Protein AF-G9YQS1-F1 (afdb_monomer_lite)

Structure (mmCIF, N/CA/C/O backbone):
data_AF-G9YQS1-F1
#
_entry.id   AF-G9YQS1-F1
#
loop_
_atom_site.group_PDB
_atom_site.id
_atom_site.type_symbol
_atom_site.label_atom_id
_atom_site.label_alt_id
_atom_site.label_comp_id
_atom_site.label_asym_id
_atom_site.label_entity_id
_atom_site.label_seq_id
_atom_site.pdbx_PDB_ins_code
_atom_site.Cartn_x
_atom_site.Cartn_y
_atom_site.Cartn_z
_atom_site.occupancy
_atom_site.B_iso_or_equiv
_atom_site.auth_seq_id
_atom_site.auth_comp_id
_atom_site.auth_asym_id
_atom_site.auth_atom_id
_atom_site.pdbx_PDB_model_num
ATOM 1 N N . MET A 1 1 ? -2.475 -17.843 16.239 1.00 41.59 1 MET A N 1
ATOM 2 C CA . MET A 1 1 ? -1.691 -16.604 16.088 1.00 41.59 1 MET A CA 1
ATOM 3 C C . MET A 1 1 ? -2.559 -15.584 15.390 1.00 41.59 1 MET A C 1
ATOM 5 O O . MET A 1 1 ? -2.751 -15.676 14.182 1.00 41.59 1 MET A O 1
ATOM 9 N N . ASP A 1 2 ? -3.129 -14.672 16.161 1.00 51.56 2 ASP A N 1
ATOM 10 C CA . ASP A 1 2 ? -3.831 -13.488 15.682 1.00 51.56 2 ASP A CA 1
ATOM 11 C C . ASP A 1 2 ? -2.863 -12.698 14.799 1.00 51.56 2 ASP A C 1
ATOM 13 O O . ASP A 1 2 ? -1.865 -12.165 15.280 1.00 51.56 2 ASP A O 1
ATOM 17 N N . GLY A 1 3 ? -3.082 -12.743 13.483 1.00 60.69 3 GLY A N 1
ATOM 18 C CA . GLY A 1 3 ? -2.206 -12.095 12.514 1.00 60.69 3 GLY A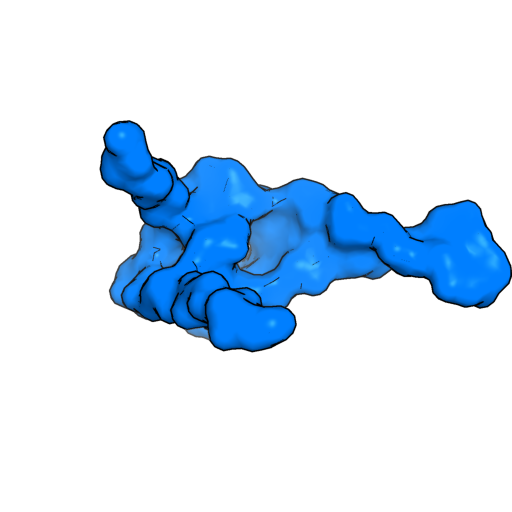 CA 1
ATOM 19 C C . GLY A 1 3 ? -2.040 -10.627 12.880 1.00 60.69 3 GLY A C 1
ATOM 20 O O . GLY A 1 3 ? -3.026 -9.905 13.027 1.00 60.69 3 GLY A O 1
ATOM 21 N N . GLU A 1 4 ? -0.796 -10.199 13.071 1.00 73.88 4 GLU A N 1
ATOM 22 C CA . GLU A 1 4 ? -0.495 -8.839 13.492 1.00 73.88 4 GLU A CA 1
ATOM 23 C C . GLU A 1 4 ? -1.129 -7.85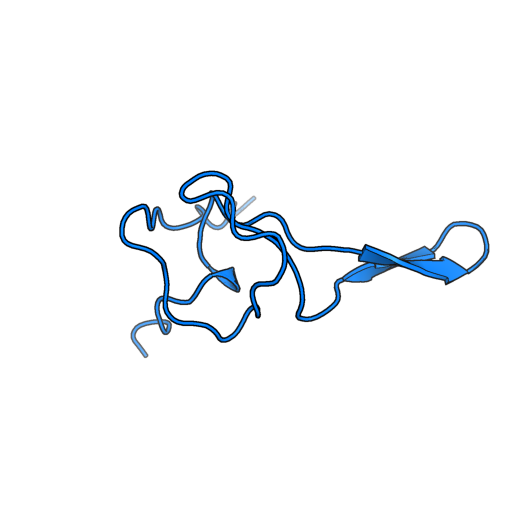5 12.493 1.00 73.88 4 GLU A C 1
ATOM 25 O O . GLU A 1 4 ? -0.924 -7.942 11.276 1.00 73.88 4 GLU A O 1
ATOM 30 N N . LYS A 1 5 ? -1.993 -6.962 12.993 1.00 84.31 5 LYS A N 1
ATOM 31 C CA . LYS A 1 5 ? -2.736 -6.005 12.161 1.00 84.31 5 LYS A CA 1
ATOM 32 C C . LYS A 1 5 ? -1.783 -4.919 11.690 1.00 84.31 5 LYS A C 1
ATOM 34 O O . LYS A 1 5 ? -1.665 -3.857 12.303 1.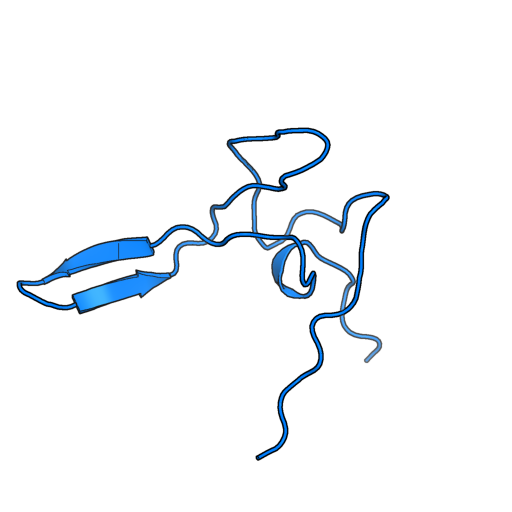00 84.31 5 LYS A O 1
ATOM 39 N N . THR A 1 6 ? -1.094 -5.193 10.597 1.00 88.69 6 THR A N 1
ATOM 40 C CA . THR A 1 6 ? -0.152 -4.275 9.968 1.00 88.69 6 THR A CA 1
ATOM 41 C C . THR A 1 6 ? -0.740 -3.672 8.698 1.00 88.69 6 THR A C 1
ATOM 43 O O . THR A 1 6 ? -1.823 -4.033 8.225 1.00 88.69 6 THR A O 1
ATOM 46 N N . CYS A 1 7 ? -0.031 -2.707 8.119 1.00 86.12 7 CYS A N 1
ATOM 47 C CA . CYS A 1 7 ? -0.422 -2.150 6.830 1.00 86.12 7 CYS A CA 1
ATOM 48 C C . CYS A 1 7 ? -0.377 -3.196 5.711 1.00 86.12 7 CYS A C 1
ATOM 50 O O . CYS A 1 7 ? -1.169 -3.092 4.783 1.00 86.12 7 CYS A O 1
ATOM 52 N N . GLU A 1 8 ? 0.469 -4.225 5.805 1.00 86.44 8 GLU A N 1
ATOM 53 C CA . GLU A 1 8 ? 0.492 -5.312 4.819 1.00 86.44 8 GLU A CA 1
ATOM 54 C C . GLU A 1 8 ? -0.849 -6.053 4.713 1.00 86.44 8 GLU A C 1
ATOM 56 O O . GLU A 1 8 ? -1.273 -6.397 3.611 1.00 86.44 8 GLU A O 1
ATOM 61 N N . THR A 1 9 ? -1.547 -6.248 5.835 1.00 87.00 9 THR A N 1
ATOM 62 C CA . THR A 1 9 ? -2.838 -6.955 5.871 1.00 87.00 9 THR A CA 1
ATOM 63 C C . THR A 1 9 ? -4.036 -6.031 5.637 1.00 87.00 9 THR A C 1
ATOM 65 O O . THR A 1 9 ? -5.187 -6.467 5.690 1.00 87.00 9 THR A O 1
ATOM 68 N N . CYS A 1 10 ? -3.791 -4.748 5.356 1.00 87.69 10 CYS A N 1
ATOM 69 C CA . CYS A 1 10 ? -4.827 -3.746 5.144 1.00 87.69 10 CYS A CA 1
ATOM 70 C C . CYS A 1 10 ? -5.223 -3.640 3.665 1.00 87.69 10 CYS A C 1
ATOM 72 O O . CYS A 1 10 ? -4.396 -3.335 2.806 1.00 87.69 10 CYS A O 1
ATOM 74 N N . ARG A 1 11 ? -6.523 -3.739 3.367 1.00 87.12 11 ARG A N 1
ATOM 75 C CA . ARG A 1 11 ? -7.111 -3.516 2.033 1.00 87.12 11 ARG A CA 1
ATOM 76 C C . ARG A 1 11 ? -6.787 -2.137 1.446 1.00 87.12 11 ARG A C 1
ATOM 78 O O . ARG A 1 11 ? -6.776 -1.970 0.230 1.00 87.12 11 ARG A O 1
ATOM 85 N N . HIS A 1 12 ? -6.565 -1.138 2.297 1.00 86.94 12 HIS A N 1
ATOM 86 C CA . HIS A 1 12 ? -6.313 0.244 1.879 1.00 86.94 12 HIS A CA 1
ATOM 87 C C .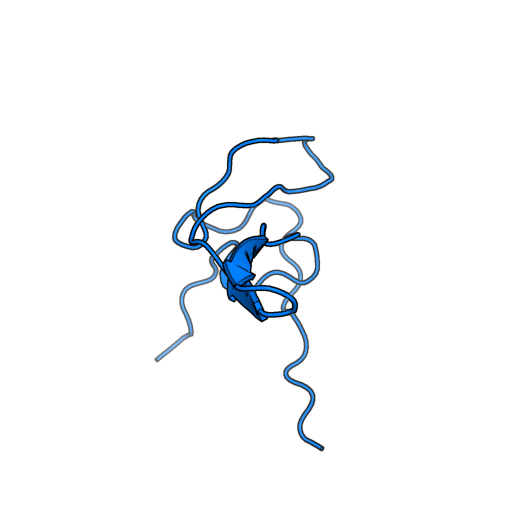 HIS A 1 12 ? -4.829 0.574 1.683 1.00 86.94 12 HIS A C 1
ATOM 89 O O . HIS A 1 12 ? -4.504 1.683 1.250 1.00 86.94 12 HIS A O 1
ATOM 95 N N . PHE A 1 13 ? -3.924 -0.345 2.020 1.00 88.19 13 PHE A N 1
ATOM 96 C CA . PHE A 1 13 ? -2.498 -0.144 1.817 1.00 88.19 13 PHE A CA 1
ATOM 97 C C . PHE A 1 13 ? -2.108 -0.490 0.384 1.00 88.19 13 PHE A C 1
ATOM 99 O O . PHE A 1 13 ? -2.388 -1.577 -0.119 1.00 88.19 13 PHE A O 1
ATOM 106 N N . ARG A 1 14 ? -1.424 0.439 -0.283 1.00 89.06 14 ARG A N 1
ATOM 107 C CA . ARG A 1 14 ? -0.920 0.239 -1.640 1.00 89.06 14 ARG A CA 1
ATOM 108 C C . ARG A 1 14 ? 0.585 0.027 -1.598 1.00 89.06 14 ARG A C 1
ATOM 110 O O . ARG A 1 14 ? 1.355 0.982 -1.462 1.00 89.06 14 ARG A O 1
ATOM 117 N N . ARG A 1 15 ? 0.985 -1.239 -1.725 1.00 90.06 15 ARG A N 1
ATOM 118 C CA . ARG A 1 15 ? 2.389 -1.658 -1.762 1.00 90.06 15 ARG A CA 1
ATOM 119 C C . ARG A 1 15 ? 3.078 -1.132 -3.020 1.00 90.06 15 ARG A C 1
ATOM 121 O O . ARG A 1 15 ? 2.494 -1.124 -4.106 1.00 90.06 15 ARG A O 1
ATOM 128 N N . HIS A 1 16 ? 4.311 -0.662 -2.867 1.00 92.00 16 HIS A N 1
ATOM 129 C CA . HIS A 1 16 ? 5.160 -0.260 -3.980 1.00 92.00 16 HIS A CA 1
ATOM 130 C C . HIS A 1 16 ? 5.873 -1.471 -4.571 1.00 92.00 16 HIS A C 1
ATOM 132 O O . HIS A 1 16 ? 6.174 -2.452 -3.887 1.00 92.00 16 HIS A O 1
ATOM 138 N N . TYR A 1 17 ? 6.163 -1.365 -5.861 1.00 91.69 17 TYR A N 1
ATOM 139 C CA . TYR A 1 17 ? 6.895 -2.369 -6.609 1.00 91.69 17 TYR A CA 1
ATOM 140 C C . TYR A 1 17 ? 8.047 -1.693 -7.335 1.00 91.69 17 TYR A C 1
ATOM 142 O O . TYR A 1 17 ? 7.880 -0.607 -7.890 1.00 91.69 17 TYR A O 1
ATOM 150 N N . VAL A 1 18 ? 9.204 -2.347 -7.352 1.00 92.88 18 VAL A N 1
ATOM 151 C CA . VAL A 1 18 ? 10.374 -1.884 -8.106 1.00 92.88 18 VAL A CA 1
ATOM 152 C C . VAL A 1 18 ? 10.638 -2.823 -9.268 1.00 92.88 18 VAL A C 1
ATOM 154 O O . VAL A 1 18 ? 10.441 -4.036 -9.165 1.00 92.88 18 VAL A O 1
ATOM 157 N N . LYS A 1 19 ? 11.074 -2.259 -10.394 1.00 94.31 19 LYS A N 1
ATOM 158 C CA . LYS A 1 19 ? 11.430 -3.025 -11.585 1.00 94.31 19 LYS A CA 1
ATOM 159 C C . LYS A 1 19 ? 12.797 -3.679 -11.365 1.00 94.31 19 LYS A C 1
ATOM 161 O O . LYS A 1 19 ? 13.789 -2.974 -11.222 1.00 94.31 19 LYS A O 1
ATOM 166 N N . ARG A 1 20 ? 12.848 -5.013 -11.339 1.00 93.00 20 ARG A N 1
ATOM 167 C CA . ARG A 1 20 ? 14.093 -5.797 -11.222 1.00 93.00 20 ARG A CA 1
ATOM 168 C C . ARG A 1 20 ? 14.604 -6.292 -12.579 1.00 93.00 20 ARG A C 1
ATOM 170 O O . ARG A 1 20 ? 15.797 -6.507 -12.742 1.00 93.00 20 ARG A O 1
ATOM 177 N N . GLY A 1 21 ? 13.715 -6.466 -13.555 1.00 91.75 21 GLY A N 1
ATOM 178 C CA . GLY A 1 21 ? 14.058 -6.953 -14.894 1.00 91.75 21 GLY A CA 1
ATOM 179 C C . GLY A 1 21 ? 13.128 -6.395 -15.964 1.00 91.75 21 GLY A C 1
ATOM 180 O O . GLY A 1 21 ? 12.232 -5.605 -15.661 1.00 91.75 21 GLY A O 1
ATOM 181 N N . ARG A 1 22 ? 13.319 -6.815 -17.223 1.00 88.12 22 ARG A N 1
ATOM 182 C CA . ARG A 1 22 ? 12.616 -6.246 -18.391 1.00 88.12 22 ARG A CA 1
ATOM 183 C C . ARG A 1 22 ? 11.092 -6.190 -18.191 1.00 88.12 22 ARG A C 1
ATOM 185 O O . ARG A 1 22 ? 10.507 -5.142 -18.460 1.00 88.12 22 ARG A O 1
ATOM 192 N N . ASN A 1 23 ? 10.517 -7.226 -17.569 1.00 91.50 23 ASN A N 1
ATOM 193 C CA . ASN A 1 23 ? 9.093 -7.340 -17.225 1.00 91.50 23 ASN A CA 1
ATOM 194 C C . ASN A 1 23 ? 8.860 -7.883 -15.797 1.00 91.50 23 ASN A C 1
ATOM 196 O O . ASN A 1 23 ? 7.807 -8.446 -15.513 1.00 91.50 23 ASN A O 1
ATOM 200 N N . TRP A 1 24 ? 9.838 -7.747 -14.895 1.00 92.81 24 TRP A N 1
ATOM 201 C CA . TRP A 1 24 ? 9.731 -8.271 -13.530 1.00 92.81 24 TRP A CA 1
ATOM 202 C C . TRP A 1 24 ? 9.684 -7.144 -12.508 1.00 92.81 24 TRP A C 1
ATOM 204 O O . TRP A 1 24 ? 10.613 -6.337 -12.418 1.00 92.81 24 TRP A O 1
ATOM 214 N N . TYR A 1 25 ? 8.610 -7.128 -11.724 1.00 94.31 25 TYR A N 1
ATOM 215 C CA . TYR A 1 25 ? 8.395 -6.207 -10.621 1.00 94.31 25 TYR A CA 1
ATOM 216 C C . TYR A 1 25 ? 8.370 -6.987 -9.313 1.00 94.31 25 TYR A C 1
ATOM 218 O O . TYR A 1 25 ? 7.647 -7.976 -9.198 1.00 94.31 25 TYR A O 1
ATOM 226 N N . ILE A 1 26 ? 9.153 -6.542 -8.334 1.00 92.81 26 ILE A N 1
ATOM 227 C CA . ILE A 1 26 ? 9.170 -7.149 -7.003 1.00 92.81 26 ILE A CA 1
ATOM 228 C C . ILE A 1 26 ? 8.479 -6.222 -6.001 1.00 92.81 26 ILE A C 1
ATOM 230 O O . ILE A 1 26 ? 8.700 -5.007 -6.047 1.00 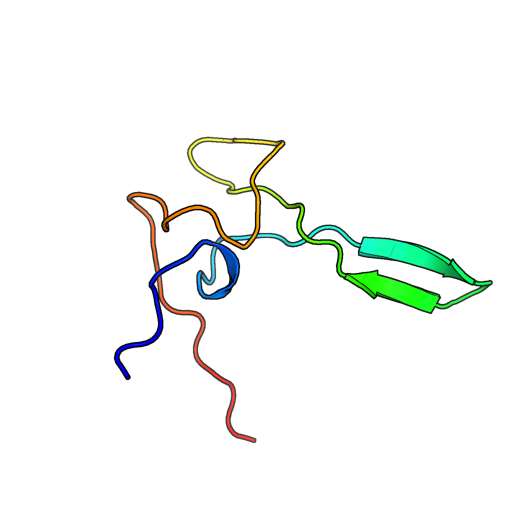92.81 26 ILE A O 1
ATOM 234 N N . PRO A 1 27 ? 7.641 -6.764 -5.104 1.00 92.19 27 PRO A N 1
ATOM 235 C CA . PRO A 1 27 ? 7.062 -5.986 -4.022 1.00 92.19 27 PRO A CA 1
ATOM 236 C C . PRO A 1 27 ? 8.155 -5.589 -3.024 1.00 92.19 27 PRO A C 1
ATOM 238 O O . PRO A 1 27 ? 8.932 -6.432 -2.580 1.00 92.19 27 PRO A O 1
ATOM 241 N N . ILE A 1 28 ? 8.191 -4.321 -2.621 1.00 91.94 28 ILE A N 1
ATOM 242 C CA . ILE A 1 28 ? 9.097 -3.845 -1.563 1.00 91.94 28 ILE A CA 1
ATOM 243 C C . ILE A 1 28 ? 8.338 -3.645 -0.253 1.00 91.94 28 ILE A C 1
ATOM 245 O O . ILE A 1 28 ? 7.109 -3.612 -0.242 1.00 91.94 28 ILE A O 1
ATOM 249 N N . LYS A 1 29 ? 9.052 -3.514 0.871 1.00 89.88 29 LYS A N 1
ATOM 250 C CA . LYS A 1 29 ? 8.456 -3.249 2.197 1.00 89.88 29 LYS A CA 1
ATOM 251 C C . LYS A 1 29 ? 7.885 -1.833 2.350 1.00 89.88 29 LYS A C 1
ATOM 253 O O . LYS A 1 29 ? 7.530 -1.430 3.448 1.00 89.88 29 LYS A O 1
ATOM 258 N N . LEU A 1 30 ? 7.815 -1.066 1.265 1.00 89.94 30 LEU A N 1
ATOM 259 C CA . LEU A 1 30 ? 7.304 0.296 1.243 1.00 89.94 30 LEU A CA 1
ATOM 260 C C . LEU A 1 30 ? 5.984 0.356 0.491 1.00 89.94 30 LEU A C 1
ATOM 262 O O . LEU A 1 30 ? 5.736 -0.394 -0.453 1.00 89.94 30 LEU A O 1
ATOM 266 N N . GLY A 1 31 ? 5.144 1.281 0.913 1.00 90.25 31 GLY A N 1
ATOM 267 C CA . GLY A 1 31 ? 3.896 1.607 0.260 1.00 90.25 31 GLY A CA 1
ATOM 268 C C . GLY A 1 31 ? 3.308 2.873 0.851 1.00 90.25 31 GLY A C 1
ATOM 269 O O . GLY A 1 31 ? 3.998 3.672 1.487 1.00 90.25 31 GLY A O 1
ATOM 270 N N . HIS A 1 32 ? 2.014 3.056 0.636 1.00 90.25 32 HIS A N 1
ATOM 271 C CA . HIS A 1 32 ? 1.296 4.219 1.134 1.00 90.25 32 HIS A CA 1
ATOM 272 C C . HIS A 1 32 ? -0.141 3.877 1.517 1.00 90.25 32 HIS A C 1
ATOM 274 O O . HIS A 1 32 ? -0.761 2.979 0.943 1.00 90.25 32 HIS A O 1
ATOM 280 N N . CYS A 1 33 ? -0.675 4.632 2.474 1.00 86.12 33 CYS A N 1
ATOM 281 C CA . CYS A 1 33 ? -2.101 4.656 2.782 1.00 86.12 33 CYS A CA 1
ATOM 282 C C . CYS A 1 33 ? -2.738 5.866 2.094 1.00 86.12 33 CYS A C 1
ATOM 284 O O . CYS A 1 33 ? -2.127 6.932 2.010 1.00 86.12 33 CYS A O 1
ATOM 286 N N . GLY A 1 34 ? -3.967 5.703 1.601 1.00 78.19 34 GLY A N 1
ATOM 287 C CA . GLY A 1 34 ? -4.713 6.807 0.995 1.00 78.19 34 GLY A CA 1
ATOM 288 C C . GLY A 1 34 ? -5.118 7.885 2.005 1.00 78.19 34 GLY A C 1
ATOM 289 O O . GLY A 1 34 ? -5.083 9.064 1.665 1.00 78.19 34 GLY A O 1
ATOM 290 N N . GLU A 1 35 ? -5.452 7.486 3.238 1.00 77.06 35 GLU A N 1
ATOM 291 C CA . GLU A 1 35 ? -5.984 8.376 4.272 1.00 77.06 35 GLU A CA 1
ATOM 292 C C . GLU A 1 35 ? -5.485 7.980 5.682 1.00 77.06 35 GLU A C 1
ATOM 294 O O . GLU A 1 35 ? -5.769 6.866 6.135 1.00 77.06 35 GLU A O 1
ATOM 299 N N . PRO A 1 36 ? -4.714 8.848 6.370 1.00 70.88 36 PRO A N 1
ATOM 300 C CA . PRO A 1 36 ? -4.091 10.061 5.832 1.00 70.88 36 PRO A CA 1
ATOM 301 C C . PRO A 1 36 ? -3.109 9.692 4.708 1.00 70.88 36 PRO A C 1
ATOM 303 O O . PRO A 1 36 ? -2.555 8.589 4.709 1.00 70.88 36 PRO A O 1
ATOM 306 N N . ARG A 1 37 ? -2.904 10.593 3.736 1.00 75.38 37 ARG A N 1
ATOM 307 C CA . ARG A 1 37 ? -2.017 10.360 2.581 1.00 75.38 37 ARG A CA 1
ATOM 308 C C . ARG A 1 37 ? -0.551 10.314 3.023 1.00 75.38 37 ARG A C 1
ATOM 310 O O . ARG A 1 37 ? 0.202 11.268 2.842 1.00 75.38 37 ARG A O 1
ATOM 317 N N . ILE A 1 38 ? -0.139 9.187 3.590 1.00 81.00 38 ILE A N 1
ATOM 318 C CA . ILE A 1 38 ? 1.234 8.928 4.020 1.00 81.00 38 ILE A CA 1
ATOM 319 C C . ILE A 1 38 ? 1.934 8.204 2.879 1.00 81.00 38 ILE A C 1
ATOM 321 O O . ILE A 1 38 ? 1.680 7.024 2.642 1.00 81.00 38 ILE A O 1
ATOM 325 N N . ARG A 1 39 ? 2.803 8.923 2.161 1.00 75.31 39 ARG A N 1
ATOM 326 C CA . ARG A 1 39 ? 3.518 8.410 0.978 1.00 75.31 39 ARG A CA 1
ATOM 327 C C . ARG A 1 39 ? 4.605 7.383 1.308 1.00 75.31 39 ARG A C 1
ATOM 329 O O . ARG A 1 39 ? 4.968 6.612 0.427 1.00 75.31 39 ARG A O 1
ATOM 336 N N . TYR A 1 40 ? 5.118 7.403 2.537 1.00 81.50 40 TYR A N 1
ATOM 337 C CA . TYR A 1 40 ? 6.183 6.522 3.005 1.00 81.50 40 TYR A CA 1
ATOM 338 C C . TYR A 1 40 ? 5.704 5.753 4.233 1.00 81.50 40 TYR A C 1
ATOM 340 O O . TYR A 1 40 ? 5.721 6.273 5.349 1.00 81.50 40 TYR A O 1
ATOM 348 N N . LYS A 1 41 ? 5.218 4.529 4.023 1.00 85.38 41 LYS A N 1
ATOM 349 C CA . LYS A 1 41 ? 4.798 3.640 5.106 1.00 85.38 41 LYS A CA 1
ATOM 350 C C . LYS A 1 41 ? 5.355 2.241 4.890 1.00 85.38 41 LYS A C 1
ATOM 352 O O . LYS A 1 41 ? 5.384 1.763 3.754 1.00 85.38 41 LYS A O 1
ATOM 357 N N . GLN A 1 42 ? 5.811 1.609 5.970 1.00 87.75 42 GLN A N 1
ATOM 358 C CA . GLN A 1 42 ? 6.345 0.254 5.913 1.00 87.75 42 GLN A CA 1
ATOM 359 C C . GLN A 1 42 ? 5.228 -0.782 6.051 1.00 87.75 42 GLN A C 1
ATOM 361 O O . GLN A 1 42 ? 4.196 -0.529 6.677 1.00 87.75 42 GLN A O 1
ATOM 366 N N . THR A 1 43 ? 5.435 -1.957 5.462 1.00 86.31 43 THR A N 1
ATOM 367 C CA . THR A 1 43 ? 4.528 -3.112 5.577 1.00 86.31 43 THR A CA 1
ATOM 368 C C . THR A 1 43 ? 4.307 -3.530 7.023 1.00 86.31 43 THR A C 1
ATOM 370 O O . THR A 1 43 ? 3.183 -3.838 7.401 1.00 86.31 43 THR A O 1
ATOM 373 N N . ASP A 1 44 ? 5.371 -3.457 7.818 1.00 85.56 44 ASP A N 1
ATOM 374 C CA . ASP A 1 44 ? 5.461 -3.867 9.217 1.00 85.56 44 ASP A CA 1
ATOM 375 C C . ASP A 1 44 ? 4.890 -2.787 10.163 1.00 85.56 44 ASP A C 1
ATOM 377 O O . ASP A 1 44 ? 4.753 -2.999 11.362 1.00 85.56 44 ASP A O 1
ATOM 381 N N . THR A 1 45 ? 4.536 -1.602 9.643 1.00 84.50 45 THR A N 1
ATOM 382 C CA . THR A 1 45 ? 3.923 -0.550 10.460 1.00 84.50 45 THR A CA 1
ATOM 383 C C . THR A 1 45 ? 2.533 -0.994 10.928 1.00 84.50 45 THR A C 1
ATOM 385 O O . THR A 1 45 ? 1.739 -1.442 10.086 1.00 84.50 45 THR A O 1
ATOM 388 N N . PRO A 1 46 ? 2.183 -0.780 12.213 1.00 85.94 46 PRO A N 1
ATOM 389 C CA . PRO A 1 46 ? 0.838 -1.013 12.716 1.00 85.94 46 PRO A CA 1
ATOM 390 C C . PRO A 1 46 ? -0.222 -0.378 11.815 1.00 85.94 46 PRO A C 1
ATOM 392 O O . PRO A 1 46 ? -0.036 0.709 11.235 1.00 85.94 46 PRO A O 1
ATOM 395 N N . ALA A 1 47 ? -1.329 -1.093 11.650 1.00 80.69 47 ALA A N 1
ATOM 396 C CA . ALA A 1 47 ? -2.404 -0.659 10.786 1.00 80.69 47 ALA A CA 1
ATOM 397 C C . ALA A 1 47 ? -2.931 0.726 11.199 1.00 80.69 47 ALA A C 1
ATOM 399 O O . ALA A 1 47 ? -2.955 1.092 12.372 1.00 80.69 47 ALA A O 1
ATOM 400 N N . CYS A 1 48 ? -3.313 1.539 10.211 1.00 80.00 48 CYS A N 1
ATOM 401 C CA . CYS A 1 48 ? -3.898 2.850 10.489 1.00 80.00 48 CYS A CA 1
ATOM 402 C C . CYS A 1 48 ? -5.318 2.719 11.059 1.00 80.00 48 CYS A C 1
ATOM 404 O O . CYS A 1 48 ? -5.939 1.666 10.980 1.00 80.00 48 CYS A O 1
ATOM 406 N N . HIS A 1 49 ? -5.872 3.831 11.547 1.00 82.31 49 HIS A N 1
ATOM 407 C CA . HIS A 1 49 ? -7.253 3.897 12.037 1.00 82.31 49 HIS A CA 1
ATOM 408 C C . HIS A 1 49 ? -8.308 3.461 10.997 1.00 82.31 49 HIS A C 1
ATOM 410 O O . HIS A 1 49 ? -9.406 3.070 11.367 1.00 82.31 49 HIS A O 1
ATOM 416 N N . ARG A 1 50 ? -7.978 3.489 9.696 1.00 83.00 50 ARG A N 1
ATOM 417 C CA . ARG A 1 50 ? -8.809 2.958 8.600 1.00 83.00 50 ARG A CA 1
ATOM 418 C C . ARG A 1 50 ? -8.470 1.518 8.238 1.00 83.00 50 ARG A C 1
ATOM 420 O O . ARG A 1 50 ? -8.617 1.130 7.084 1.00 83.00 50 ARG A O 1
ATOM 427 N N . TYR A 1 51 ? -7.946 0.734 9.171 1.00 85.38 51 TYR A N 1
ATOM 428 C CA . TYR A 1 51 ? -7.670 -0.667 8.911 1.00 85.38 51 TYR A CA 1
ATOM 429 C C . TYR A 1 51 ? -8.938 -1.386 8.452 1.00 85.38 51 TYR A C 1
ATOM 431 O O . TYR A 1 51 ? -9.966 -1.355 9.122 1.00 85.38 51 TYR A O 1
ATOM 439 N N . SER A 1 52 ? -8.838 -2.058 7.314 1.00 86.56 52 SER A N 1
ATOM 440 C CA . SER A 1 52 ? -9.836 -3.007 6.850 1.00 86.56 52 SER A CA 1
ATOM 441 C C . SER A 1 52 ? -9.072 -4.229 6.391 1.00 86.56 52 SER A C 1
ATOM 443 O O . SER A 1 52 ? -8.170 -4.104 5.561 1.00 86.56 52 SER A O 1
ATOM 445 N N . GLU A 1 53 ? -9.383 -5.382 6.967 1.00 85.44 53 GLU A N 1
ATOM 446 C CA . GLU A 1 53 ? -8.700 -6.623 6.634 1.00 85.44 53 GLU A CA 1
ATOM 447 C C . GLU A 1 53 ? -8.868 -6.918 5.137 1.00 85.44 53 GLU A C 1
ATOM 449 O O . GLU A 1 53 ? -9.977 -6.919 4.589 1.00 85.44 53 GLU A O 1
ATOM 454 N N . ALA A 1 54 ? -7.746 -7.110 4.443 1.00 80.56 54 ALA A N 1
AT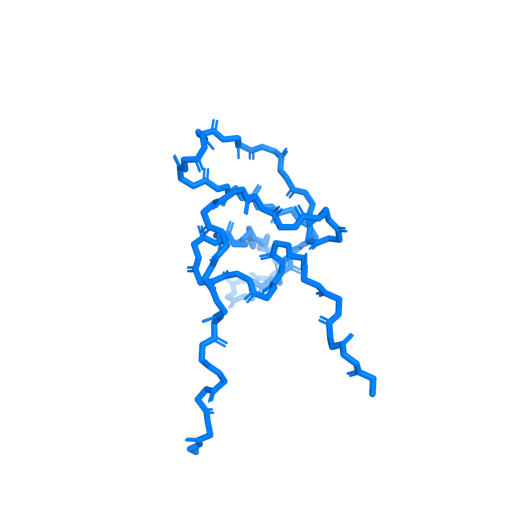OM 455 C CA . ALA A 1 54 ? -7.776 -7.579 3.071 1.00 80.56 54 ALA A CA 1
ATOM 456 C C . ALA A 1 54 ? -8.320 -9.010 3.080 1.00 80.56 54 ALA A C 1
ATOM 458 O O . ALA A 1 54 ? -7.662 -9.916 3.588 1.00 80.56 54 ALA A O 1
ATOM 459 N N . GLN A 1 55 ? -9.516 -9.218 2.520 1.00 73.56 55 GLN A N 1
ATOM 460 C CA . GLN A 1 55 ? -10.058 -10.565 2.370 1.00 73.56 55 GLN A CA 1
ATOM 461 C C . GLN A 1 55 ? -9.039 -11.417 1.612 1.00 73.56 55 GLN A C 1
ATOM 463 O O . GLN A 1 55 ? -8.725 -11.128 0.451 1.00 73.56 55 GLN A O 1
ATOM 468 N N . LYS A 1 56 ? -8.512 -12.460 2.263 1.00 61.03 56 LYS A N 1
ATOM 469 C CA . LYS A 1 56 ? -7.752 -13.484 1.555 1.00 61.03 56 LYS A CA 1
ATOM 470 C C . LYS A 1 56 ? -8.721 -14.110 0.564 1.00 61.03 56 LYS A C 1
ATOM 472 O O . LYS A 1 56 ? -9.653 -14.797 0.970 1.00 61.03 56 LYS A O 1
ATOM 477 N N . LYS A 1 57 ? -8.544 -13.831 -0.728 1.00 51.97 57 LYS A N 1
ATOM 478 C CA . LYS A 1 57 ? -9.245 -14.580 -1.766 1.00 51.97 57 LYS A CA 1
ATOM 479 C C . LYS A 1 57 ? -8.740 -16.019 -1.694 1.00 51.97 57 LYS A C 1
ATOM 481 O O . LYS A 1 57 ? -7.685 -16.327 -2.234 1.00 51.97 57 LYS A O 1
ATOM 486 N N . GLY A 1 58 ? -9.458 -16.856 -0.951 1.00 52.53 58 GLY A N 1
ATOM 487 C CA . GLY A 1 58 ? -9.494 -18.284 -1.212 1.00 52.53 58 GLY A CA 1
ATOM 488 C C . GLY A 1 58 ? -10.215 -18.476 -2.541 1.00 52.53 58 GLY A C 1
ATOM 489 O O . GLY A 1 58 ? -11.330 -17.979 -2.709 1.00 52.53 58 GLY A O 1
ATOM 490 N N . GLY A 1 59 ? -9.535 -19.100 -3.493 1.00 36.25 59 GLY A N 1
ATOM 491 C CA . GLY A 1 59 ? -10.016 -19.375 -4.842 1.00 36.25 59 GLY A CA 1
ATOM 492 C C . GLY A 1 59 ? -8.926 -20.078 -5.615 1.00 36.25 59 GLY A C 1
ATOM 493 O O . GLY A 1 59 ? -8.004 -19.357 -6.053 1.00 36.25 59 GLY A O 1
#

Organism: NCBI:txid411475

pLDDT: mean 81.85, std 12.94, range [36.25, 94.31]

Foldseek 3Di:
DPPQQFLLQAPQWDFDWDDPDPPDTDTDQFTAGVVVTDGTDGRRHHDDPNGDGDPPPPD

Secondary structure (DSSP, 8-state):
-----BSTTBTTEEEEEEEEETTEEEEEEEEEETTTTEEEEETTSBPPTT--B------

Radius of gyration: 12.56 Å; chains: 1; bounding box: 24×30×34 Å

Sequence (59 aa):
MDGEKTCETCRHFRRHYVKRGRNWYIPIKLGHCGEPRIRYKQTDTPACHRYSEAQKKGG